Protein AF-A0A2S9J047-F1 (afdb_monomer_lite)

Organism: NCBI:txid2100533

Structure (mmCIF, N/CA/C/O backbone):
data_AF-A0A2S9J047-F1
#
_entry.id   AF-A0A2S9J047-F1
#
loop_
_atom_site.group_PDB
_atom_site.id
_atom_site.type_symbol
_atom_site.label_atom_id
_atom_site.label_alt_id
_atom_site.label_comp_id
_atom_site.label_asym_id
_atom_site.label_entity_id
_atom_site.label_seq_id
_atom_site.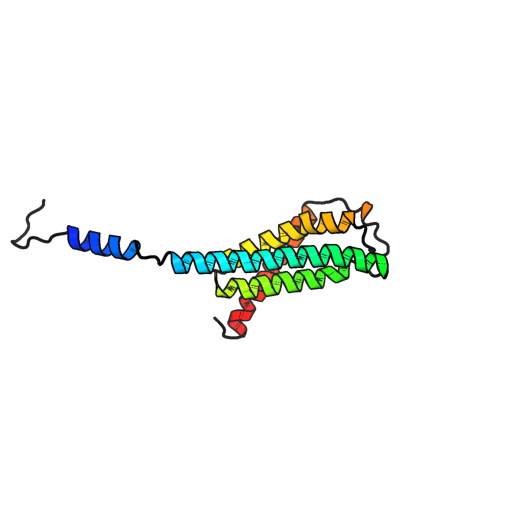pdbx_PDB_ins_code
_atom_site.Cartn_x
_atom_site.Cartn_y
_atom_site.Cartn_z
_atom_site.occupancy
_atom_site.B_iso_or_equiv
_atom_site.auth_seq_id
_atom_site.auth_comp_id
_atom_site.auth_asym_id
_atom_site.auth_atom_id
_atom_site.pdbx_PDB_model_num
ATOM 1 N N . MET A 1 1 ? 54.035 6.740 -22.808 1.00 46.97 1 MET A N 1
ATOM 2 C CA . MET A 1 1 ? 54.220 6.782 -24.277 1.00 46.97 1 MET A CA 1
ATOM 3 C C . MET A 1 1 ? 55.034 5.556 -24.682 1.00 46.97 1 MET A C 1
ATOM 5 O O . MET A 1 1 ? 56.224 5.515 -24.405 1.00 46.97 1 MET A O 1
ATOM 9 N N . GLY A 1 2 ? 54.392 4.507 -25.204 1.00 43.53 2 GLY A N 1
ATOM 10 C CA . GLY A 1 2 ? 55.059 3.250 -25.572 1.00 43.53 2 GLY A CA 1
ATOM 11 C C . GLY A 1 2 ? 55.057 3.064 -27.086 1.00 43.53 2 GLY A C 1
ATOM 12 O O . GLY A 1 2 ? 53.991 3.042 -27.691 1.00 43.53 2 GLY A O 1
ATOM 13 N N . ARG A 1 3 ? 56.241 2.959 -27.700 1.00 34.72 3 ARG A N 1
ATOM 14 C CA . ARG A 1 3 ? 56.431 2.792 -29.151 1.00 34.72 3 ARG A CA 1
ATOM 15 C C . ARG A 1 3 ? 56.548 1.297 -29.481 1.00 34.72 3 ARG A C 1
ATOM 17 O O . ARG A 1 3 ? 57.522 0.665 -29.083 1.00 34.72 3 ARG A O 1
ATOM 24 N N . ARG A 1 4 ? 55.605 0.738 -30.244 1.00 42.53 4 ARG A N 1
ATOM 25 C CA . ARG A 1 4 ? 55.812 -0.500 -31.017 1.00 42.53 4 ARG A CA 1
ATOM 26 C C . ARG A 1 4 ? 55.362 -0.261 -32.457 1.00 42.53 4 ARG A C 1
ATOM 28 O O . ARG A 1 4 ? 54.234 0.149 -32.685 1.00 42.53 4 ARG A O 1
ATOM 35 N N . ASN A 1 5 ? 56.271 -0.516 -33.397 1.00 48.66 5 ASN A N 1
ATOM 36 C CA . ASN A 1 5 ? 56.028 -0.685 -34.834 1.00 48.66 5 ASN A CA 1
ATOM 37 C C . ASN A 1 5 ? 55.221 0.410 -35.550 1.00 48.66 5 ASN A C 1
ATOM 39 O O . ASN A 1 5 ? 54.213 0.116 -36.178 1.00 48.66 5 ASN A O 1
ATOM 43 N N . GLY A 1 6 ? 55.697 1.659 -35.515 1.00 49.66 6 GLY A N 1
ATOM 44 C CA . GLY A 1 6 ? 55.376 2.661 -36.549 1.00 49.66 6 GLY A CA 1
ATOM 45 C C . GLY A 1 6 ? 53.922 3.139 -36.663 1.00 49.66 6 GLY A C 1
ATOM 46 O O . GLY A 1 6 ? 53.664 4.041 -37.449 1.00 49.66 6 GLY A O 1
ATOM 47 N N . ILE A 1 7 ? 52.993 2.612 -35.868 1.00 44.97 7 ILE A N 1
ATOM 48 C CA . ILE A 1 7 ? 51.612 3.080 -35.784 1.00 44.97 7 ILE A CA 1
ATOM 49 C C . ILE A 1 7 ? 51.481 3.818 -34.454 1.00 44.97 7 ILE A C 1
ATOM 51 O O . ILE A 1 7 ? 51.631 3.229 -33.381 1.00 44.97 7 ILE A O 1
ATOM 55 N N . ILE A 1 8 ? 51.246 5.128 -34.521 1.00 45.59 8 ILE A N 1
ATOM 56 C CA . ILE A 1 8 ? 50.782 5.894 -33.365 1.00 45.59 8 ILE A CA 1
ATOM 57 C C . ILE A 1 8 ? 49.348 5.422 -33.122 1.00 45.59 8 ILE A C 1
ATOM 59 O O . ILE A 1 8 ? 48.421 5.879 -33.779 1.00 45.59 8 ILE A O 1
ATOM 63 N N . VAL A 1 9 ? 49.179 4.432 -32.248 1.00 51.00 9 VAL A N 1
ATOM 64 C CA . VAL A 1 9 ? 47.857 4.065 -31.739 1.00 51.00 9 VAL A CA 1
ATOM 65 C C . VAL A 1 9 ? 47.535 5.072 -30.648 1.00 51.00 9 VAL A C 1
ATOM 67 O O . VAL A 1 9 ? 48.108 5.022 -29.556 1.00 51.00 9 VAL A O 1
ATOM 70 N N . ASP A 1 10 ? 46.681 6.030 -30.984 1.00 48.00 10 ASP A N 1
ATOM 71 C CA . ASP A 1 10 ? 46.212 7.050 -30.060 1.00 48.00 10 ASP A CA 1
ATOM 72 C C . ASP A 1 10 ? 45.145 6.427 -29.145 1.00 48.00 10 ASP A C 1
ATOM 74 O O . ASP A 1 10 ? 43.965 6.335 -29.472 1.00 48.00 10 ASP A O 1
ATOM 78 N N . TYR A 1 11 ? 45.571 5.900 -27.993 1.00 50.34 11 TYR A N 1
ATOM 79 C CA . TYR A 1 11 ? 44.671 5.250 -27.024 1.00 50.34 11 TYR A CA 1
ATOM 80 C C . TYR A 1 11 ? 43.632 6.218 -26.423 1.00 50.34 11 TYR A C 1
ATOM 82 O O . TYR A 1 11 ? 42.665 5.781 -25.797 1.00 50.34 11 TYR A O 1
ATOM 90 N N . THR A 1 12 ? 43.811 7.522 -26.626 1.00 51.81 12 THR A N 1
ATOM 91 C CA . THR A 1 12 ? 42.931 8.601 -26.170 1.00 51.81 12 THR A CA 1
ATOM 92 C C . THR A 1 12 ? 41.577 8.615 -26.870 1.00 51.81 12 THR A C 1
ATOM 94 O O . THR A 1 12 ? 40.580 8.866 -26.194 1.00 51.81 12 THR A O 1
ATOM 97 N N . GLU A 1 13 ? 41.495 8.257 -28.156 1.00 46.59 13 GLU A N 1
ATOM 98 C CA . GLU A 1 13 ? 40.207 8.219 -28.865 1.00 46.59 13 GLU A CA 1
ATOM 99 C C . GLU A 1 13 ? 39.305 7.106 -28.329 1.00 46.59 13 GLU A C 1
ATOM 101 O O . GLU A 1 13 ? 38.156 7.369 -27.987 1.00 46.59 13 GLU A O 1
ATOM 106 N N . SER A 1 14 ? 39.838 5.892 -28.136 1.00 47.72 14 SER A N 1
ATOM 107 C CA . SER A 1 14 ? 39.044 4.762 -27.627 1.00 47.72 14 SER A CA 1
ATOM 108 C C . SER A 1 14 ? 38.464 5.031 -26.229 1.00 47.72 14 SER A C 1
ATOM 110 O O . SER A 1 14 ? 37.288 4.755 -25.979 1.00 47.72 14 SER A O 1
ATOM 112 N N . ALA A 1 15 ? 39.239 5.661 -25.339 1.00 48.44 15 ALA A N 1
ATOM 113 C CA . ALA A 1 15 ? 38.790 6.026 -23.998 1.00 48.44 15 ALA A CA 1
ATOM 114 C C . ALA A 1 15 ? 37.774 7.183 -24.008 1.00 48.44 15 ALA A C 1
ATOM 116 O O . ALA A 1 15 ? 36.814 7.152 -23.238 1.00 48.44 15 ALA A O 1
ATOM 117 N N . GLN A 1 16 ? 37.929 8.169 -24.900 1.00 44.66 16 GLN A N 1
ATOM 118 C CA . GLN A 1 16 ? 36.970 9.269 -25.041 1.00 44.66 16 GLN A CA 1
ATOM 119 C C . GLN A 1 16 ? 35.642 8.819 -25.648 1.00 44.66 16 GLN A C 1
ATOM 121 O O . GLN A 1 16 ? 34.602 9.259 -25.164 1.00 44.66 16 GLN A O 1
ATOM 126 N N . THR A 1 17 ? 35.628 7.901 -26.620 1.00 47.59 17 THR A N 1
ATOM 127 C CA . THR A 1 17 ? 34.366 7.351 -27.147 1.00 47.59 17 THR A CA 1
ATOM 128 C C . THR A 1 17 ? 33.595 6.551 -26.102 1.00 47.59 17 THR A C 1
ATOM 130 O O . THR A 1 17 ? 32.380 6.700 -26.010 1.00 47.59 17 THR A O 1
ATOM 133 N N . HIS A 1 18 ? 34.265 5.770 -25.249 1.00 44.91 18 HIS A N 1
ATOM 134 C CA . HIS A 1 18 ? 33.581 5.055 -24.164 1.00 44.91 18 HIS A CA 1
ATOM 135 C C . HIS A 1 18 ? 33.107 5.991 -23.038 1.00 44.91 18 HIS A C 1
ATOM 137 O O . HIS A 1 18 ? 32.055 5.751 -22.445 1.00 44.91 18 HIS A O 1
ATOM 143 N N . PHE A 1 19 ? 33.822 7.091 -22.782 1.00 44.44 19 PHE A N 1
ATOM 144 C CA . PHE A 1 19 ? 33.436 8.093 -21.782 1.00 44.44 19 PHE A CA 1
ATOM 145 C C . PHE A 1 19 ? 32.315 9.033 -22.273 1.00 44.44 19 PHE A C 1
ATOM 147 O O . PHE A 1 19 ? 31.439 9.410 -21.496 1.00 44.44 19 PHE A O 1
ATOM 154 N N . HIS A 1 20 ? 32.275 9.359 -23.571 1.00 42.44 20 HIS A N 1
ATOM 155 C CA . HIS A 1 20 ? 31.179 10.116 -24.195 1.00 42.44 20 HIS A CA 1
ATOM 156 C C . HIS A 1 20 ? 29.918 9.276 -24.436 1.00 42.44 20 HIS A C 1
ATOM 158 O O . HIS A 1 20 ? 28.813 9.817 -24.437 1.00 42.44 20 HIS A O 1
ATOM 164 N N . PHE A 1 21 ? 30.048 7.957 -24.591 1.00 46.50 21 PHE A N 1
ATOM 165 C CA . PHE A 1 21 ? 28.889 7.068 -24.699 1.00 46.50 21 PHE A CA 1
ATOM 166 C C . PHE A 1 21 ? 28.190 6.862 -23.342 1.00 46.50 21 PHE A C 1
ATOM 168 O O . PHE A 1 21 ? 26.971 6.734 -23.287 1.00 46.50 21 PHE A O 1
ATOM 175 N N . ALA A 1 22 ? 28.937 6.913 -22.232 1.00 48.34 22 ALA A N 1
ATOM 176 C CA . ALA A 1 22 ? 28.391 6.776 -20.878 1.00 48.34 22 ALA A CA 1
ATOM 177 C C . ALA A 1 22 ? 27.726 8.055 -20.321 1.00 48.34 22 ALA A C 1
ATOM 179 O O . ALA A 1 22 ? 26.975 7.978 -19.351 1.00 48.34 22 ALA A O 1
ATOM 180 N N . SER A 1 23 ? 27.979 9.230 -20.911 1.00 50.22 23 SER A N 1
ATOM 181 C CA . SER A 1 23 ? 27.504 10.528 -20.398 1.00 50.22 23 SER A CA 1
ATOM 182 C C . SER A 1 23 ? 26.220 11.048 -21.049 1.00 50.22 23 SER A C 1
ATOM 184 O O . SER A 1 23 ? 25.697 12.078 -20.632 1.00 50.22 23 SER A O 1
ATOM 186 N N . SER A 1 24 ? 25.664 10.324 -22.022 1.00 50.22 24 SER A N 1
ATOM 187 C CA . SER A 1 24 ? 24.382 10.660 -22.655 1.00 50.22 24 SER A CA 1
ATOM 188 C C . SER A 1 24 ? 23.240 9.767 -22.171 1.00 50.22 24 SER A C 1
ATOM 190 O O . SER A 1 24 ? 22.306 9.468 -22.914 1.00 50.22 24 SER A O 1
ATOM 192 N N . VAL A 1 25 ? 23.262 9.364 -20.894 1.00 59.19 25 VAL A N 1
ATOM 193 C CA . VAL A 1 25 ? 22.019 8.923 -20.259 1.00 59.19 25 VAL A CA 1
ATOM 194 C C . VAL A 1 25 ? 21.072 10.115 -20.307 1.00 59.19 25 VAL A C 1
ATOM 196 O O . VAL A 1 25 ? 21.321 11.137 -19.672 1.00 59.19 25 VAL A O 1
ATOM 199 N N . ASN A 1 26 ? 20.043 10.020 -21.148 1.00 65.31 26 ASN A N 1
ATOM 200 C CA . ASN A 1 26 ? 19.142 11.121 -21.443 1.00 65.31 26 ASN A CA 1
ATOM 201 C C . ASN A 1 26 ? 18.451 11.548 -20.140 1.00 65.31 26 ASN A C 1
ATOM 203 O O . ASN A 1 26 ? 17.526 10.886 -19.670 1.00 65.31 26 ASN A O 1
ATOM 207 N N . ILE A 1 27 ? 18.949 12.624 -19.524 1.00 71.12 27 ILE A N 1
ATOM 208 C CA . ILE A 1 27 ? 18.510 13.100 -18.204 1.00 71.12 27 ILE A CA 1
ATOM 209 C C . ILE A 1 27 ? 16.991 13.328 -18.206 1.00 71.12 27 ILE A C 1
ATOM 211 O O . ILE A 1 27 ? 16.325 13.032 -17.215 1.00 71.12 27 ILE A O 1
ATOM 215 N N . GLY A 1 28 ? 16.432 13.746 -19.349 1.00 73.06 28 GLY A N 1
ATOM 216 C CA . GLY A 1 28 ? 14.990 13.884 -19.551 1.00 73.06 28 GLY A CA 1
ATOM 217 C C . GLY A 1 28 ? 14.222 12.568 -19.382 1.00 73.06 28 GLY A C 1
ATOM 218 O O . GLY A 1 28 ? 13.200 12.540 -18.698 1.00 73.06 28 GLY A O 1
ATOM 219 N N . TYR A 1 29 ? 14.738 11.456 -19.913 1.00 74.88 29 TYR A N 1
ATOM 220 C CA . TYR A 1 29 ? 14.115 10.136 -19.768 1.00 74.88 29 TYR A CA 1
ATOM 221 C C . TYR A 1 29 ? 14.123 9.654 -18.311 1.00 74.88 29 TYR A C 1
ATOM 223 O O . TYR A 1 29 ? 13.091 9.213 -17.807 1.00 74.88 29 TYR A O 1
ATOM 231 N N . ILE A 1 30 ? 15.252 9.804 -17.603 1.00 77.50 30 ILE A N 1
ATOM 232 C CA . ILE A 1 30 ? 15.318 9.472 -16.169 1.00 77.50 30 ILE A CA 1
ATOM 233 C C . ILE A 1 30 ? 14.314 10.320 -15.387 1.00 77.50 30 ILE A C 1
ATOM 235 O O . ILE A 1 30 ? 13.587 9.783 -14.554 1.00 77.50 30 ILE A O 1
ATOM 239 N N . SER A 1 31 ? 14.249 11.629 -15.658 1.00 82.00 31 SER A N 1
ATOM 240 C CA . SER A 1 31 ? 13.317 12.508 -14.946 1.00 82.00 31 SER A CA 1
ATOM 241 C C . SER A 1 31 ? 11.852 12.122 -15.164 1.00 82.00 31 SER A C 1
ATOM 243 O O . SER A 1 31 ? 11.073 12.206 -14.218 1.00 82.00 31 SER A O 1
ATOM 245 N N . GLY A 1 32 ? 11.497 11.632 -16.359 1.00 89.00 32 GLY A N 1
ATOM 246 C CA . GLY A 1 32 ? 10.152 11.140 -16.664 1.00 89.00 32 GLY A CA 1
ATOM 247 C C . GLY A 1 32 ? 9.797 9.894 -15.857 1.00 89.00 32 GLY A C 1
ATOM 248 O O . GLY A 1 32 ? 8.825 9.904 -15.110 1.00 89.00 32 GLY A O 1
ATOM 249 N N . VAL A 1 33 ? 10.645 8.862 -15.907 1.00 91.12 33 VAL A N 1
ATOM 250 C CA . VAL A 1 33 ? 10.425 7.610 -15.157 1.00 91.12 33 VAL A CA 1
ATOM 251 C C . VAL A 1 33 ? 10.329 7.862 -13.651 1.00 91.12 33 VAL A C 1
ATOM 253 O O . VAL A 1 33 ? 9.478 7.296 -12.967 1.00 91.12 33 VAL A O 1
ATOM 256 N N . VAL A 1 34 ? 11.195 8.726 -13.116 1.00 93.38 34 VAL A N 1
ATOM 257 C CA . VAL A 1 34 ? 11.170 9.087 -11.694 1.00 93.38 34 VAL A CA 1
ATOM 258 C C . VAL A 1 34 ? 9.861 9.794 -11.334 1.00 93.38 34 VAL A C 1
ATOM 260 O O . VAL A 1 34 ? 9.256 9.461 -10.314 1.00 93.38 34 VAL A O 1
ATOM 263 N N . LEU A 1 35 ? 9.398 10.730 -12.169 1.00 94.69 35 LEU A N 1
ATOM 264 C CA . LEU A 1 35 ? 8.125 11.419 -11.967 1.00 94.69 35 LEU A CA 1
ATOM 265 C C . LEU A 1 35 ? 6.940 10.441 -11.984 1.00 94.69 35 LEU A C 1
ATOM 267 O O . LEU A 1 35 ? 6.084 10.526 -11.104 1.00 94.69 35 LEU A O 1
ATOM 271 N N . ASP A 1 36 ? 6.928 9.485 -12.915 1.00 96.12 36 ASP A N 1
ATOM 272 C CA . ASP A 1 36 ? 5.880 8.462 -13.010 1.00 96.12 36 ASP A CA 1
ATOM 273 C C . ASP A 1 36 ? 5.825 7.593 -11.748 1.00 96.12 36 ASP A C 1
ATOM 275 O O . ASP A 1 36 ? 4.749 7.361 -11.192 1.00 96.12 36 ASP A O 1
ATOM 279 N N . ILE A 1 37 ? 6.986 7.166 -11.235 1.00 97.44 37 ILE A N 1
ATOM 280 C CA . ILE A 1 37 ? 7.073 6.408 -9.979 1.00 97.44 37 ILE A CA 1
ATOM 281 C C . ILE A 1 37 ? 6.483 7.221 -8.821 1.00 97.44 37 ILE A C 1
ATOM 283 O O . ILE A 1 37 ? 5.654 6.701 -8.070 1.00 97.44 37 ILE A O 1
ATOM 287 N N . PHE A 1 38 ? 6.873 8.492 -8.677 1.00 97.44 38 PHE A N 1
ATOM 288 C CA . PHE A 1 38 ? 6.338 9.359 -7.623 1.00 97.44 38 PHE A CA 1
ATOM 289 C C . PHE A 1 38 ? 4.829 9.554 -7.746 1.00 97.44 38 PHE A C 1
ATOM 291 O O . PHE A 1 38 ? 4.128 9.533 -6.734 1.00 97.44 38 PHE A O 1
ATOM 298 N N . PHE A 1 39 ? 4.322 9.714 -8.966 1.00 97.88 39 PHE A N 1
ATOM 299 C CA . PHE A 1 39 ? 2.899 9.879 -9.220 1.00 97.88 39 PHE A CA 1
ATOM 300 C C . PHE A 1 39 ? 2.105 8.622 -8.842 1.00 97.88 39 PHE A C 1
ATOM 302 O O . PHE A 1 39 ? 1.135 8.714 -8.088 1.00 97.88 39 PHE A O 1
ATOM 309 N N . ILE A 1 40 ? 2.553 7.440 -9.282 1.00 98.25 40 ILE A N 1
ATOM 310 C CA . ILE A 1 40 ? 1.903 6.158 -8.969 1.00 98.25 40 ILE A CA 1
ATOM 311 C C . ILE A 1 40 ? 1.900 5.908 -7.456 1.00 98.25 40 ILE A C 1
ATOM 313 O O . ILE A 1 40 ? 0.855 5.600 -6.880 1.00 98.25 40 ILE A O 1
ATOM 317 N N . VAL A 1 41 ? 3.047 6.086 -6.791 1.00 98.19 41 VAL A N 1
ATOM 318 C CA . VAL A 1 41 ? 3.155 5.920 -5.332 1.00 98.19 41 VAL A CA 1
ATOM 319 C C . VAL A 1 41 ? 2.293 6.951 -4.600 1.00 98.19 41 VAL A C 1
ATOM 321 O O . VAL A 1 41 ? 1.597 6.598 -3.651 1.00 98.19 41 VAL A O 1
ATOM 324 N N . GLY A 1 42 ? 2.277 8.206 -5.052 1.00 98.00 42 GLY A N 1
ATOM 325 C CA . GLY A 1 42 ? 1.447 9.263 -4.474 1.00 98.00 42 GLY A CA 1
ATOM 326 C C . GLY A 1 42 ? -0.046 8.937 -4.529 1.00 98.00 42 GLY A C 1
ATOM 327 O O . GLY A 1 42 ? -0.741 9.072 -3.519 1.00 98.00 42 GLY A O 1
ATOM 328 N N . ILE A 1 43 ? -0.533 8.435 -5.669 1.00 98.12 43 ILE A N 1
ATOM 329 C CA . ILE A 1 43 ? -1.921 7.971 -5.816 1.00 98.12 43 ILE A CA 1
ATOM 330 C C . ILE A 1 43 ? -2.202 6.794 -4.886 1.00 98.12 43 ILE A C 1
ATOM 332 O O . ILE A 1 43 ? -3.254 6.769 -4.246 1.00 98.12 43 ILE A O 1
ATOM 336 N N . ALA A 1 44 ? -1.284 5.832 -4.784 1.00 97.94 44 ALA A N 1
ATOM 337 C CA . ALA A 1 44 ? -1.457 4.675 -3.914 1.00 97.94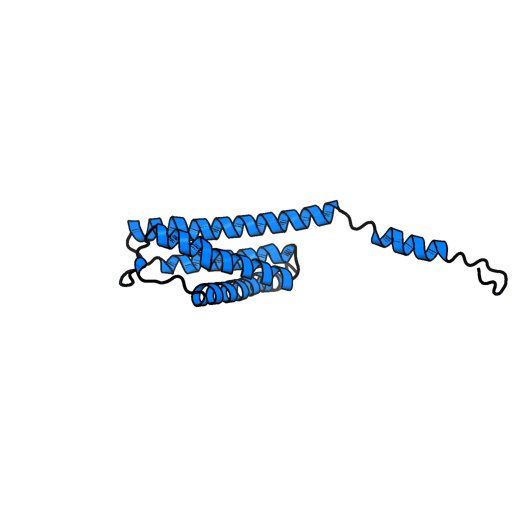 44 ALA A CA 1
ATOM 338 C C . ALA A 1 44 ? -1.581 5.090 -2.439 1.00 97.94 44 ALA A C 1
ATOM 340 O O . ALA A 1 44 ? -2.520 4.669 -1.764 1.00 97.94 44 ALA A O 1
ATOM 341 N N . LEU A 1 45 ? -0.701 5.979 -1.962 1.00 98.12 45 LEU A N 1
ATOM 342 C CA . LEU A 1 45 ? -0.737 6.519 -0.598 1.00 98.12 45 LEU A CA 1
ATOM 343 C C . LEU A 1 45 ? -2.026 7.302 -0.317 1.00 98.12 45 LEU A C 1
ATOM 345 O O . LEU A 1 45 ? -2.639 7.148 0.743 1.00 98.12 45 LEU A O 1
ATOM 349 N N . LEU A 1 46 ? -2.464 8.126 -1.272 1.00 97.69 46 LEU A N 1
ATOM 350 C CA . LEU A 1 46 ? -3.725 8.857 -1.163 1.00 97.69 46 LEU A CA 1
ATOM 351 C C . LEU A 1 46 ? -4.919 7.897 -1.121 1.00 97.69 46 LEU A C 1
ATOM 353 O O . LEU A 1 46 ? -5.828 8.092 -0.317 1.00 97.69 46 LEU A O 1
ATOM 357 N N . SER A 1 47 ? -4.892 6.844 -1.938 1.00 97.50 47 SER A N 1
ATOM 358 C CA . SER A 1 47 ? -5.957 5.842 -2.017 1.00 97.50 47 SER A CA 1
ATOM 359 C C . SER A 1 47 ? -6.094 5.061 -0.715 1.00 97.50 47 SER A C 1
ATOM 361 O O . SER A 1 47 ? -7.195 5.016 -0.173 1.00 97.50 47 SER A O 1
ATOM 363 N N . VAL A 1 48 ? -5.002 4.524 -0.154 1.00 97.25 48 VAL A N 1
ATOM 364 C CA . VAL A 1 48 ? -5.063 3.812 1.141 1.00 97.25 48 VAL A CA 1
ATOM 365 C C . VAL A 1 48 ? -5.517 4.738 2.269 1.00 97.25 48 VAL A C 1
ATOM 367 O O . VAL A 1 48 ? -6.389 4.379 3.054 1.00 97.25 48 VAL A O 1
ATOM 370 N N . THR A 1 49 ? -5.037 5.987 2.283 1.00 96.62 49 THR A N 1
ATOM 371 C CA . THR A 1 49 ? -5.469 6.989 3.272 1.00 96.62 49 THR A CA 1
ATOM 372 C C . THR A 1 49 ? -6.965 7.279 3.157 1.00 96.62 49 THR A C 1
ATOM 374 O O . THR A 1 49 ? -7.662 7.381 4.168 1.00 96.62 49 THR A O 1
ATOM 377 N N . ALA A 1 50 ? -7.472 7.422 1.931 1.00 96.44 50 ALA A N 1
ATOM 378 C CA . ALA A 1 50 ? -8.885 7.662 1.677 1.00 96.44 50 ALA A CA 1
ATOM 379 C C . ALA A 1 50 ? -9.738 6.449 2.061 1.00 96.44 50 ALA A C 1
ATOM 381 O O . ALA A 1 50 ? -10.776 6.630 2.694 1.00 96.44 50 ALA A O 1
ATOM 382 N N . ILE A 1 51 ? -9.297 5.232 1.730 1.00 96.44 51 ILE A N 1
ATOM 383 C CA . ILE A 1 51 ? -9.961 3.980 2.115 1.00 96.44 51 ILE A CA 1
ATOM 384 C C . ILE A 1 51 ? -10.078 3.895 3.635 1.00 96.44 51 ILE A C 1
ATOM 386 O O . ILE A 1 51 ? -11.176 3.672 4.140 1.00 96.44 51 ILE A O 1
ATOM 390 N N . ASP A 1 52 ? -8.999 4.158 4.366 1.00 94.69 52 ASP A N 1
ATOM 391 C CA . ASP A 1 52 ? -9.015 4.084 5.824 1.00 94.69 52 ASP A CA 1
ATOM 392 C C . ASP A 1 52 ? -9.875 5.177 6.460 1.00 94.69 52 ASP A C 1
ATOM 394 O O . ASP A 1 52 ? -10.697 4.912 7.343 1.00 94.69 52 ASP A O 1
ATOM 398 N N . ALA A 1 53 ? -9.741 6.419 5.992 1.00 95.62 53 ALA A N 1
ATOM 399 C CA . ALA A 1 53 ? -10.494 7.538 6.538 1.00 95.62 53 ALA A CA 1
ATOM 400 C C . ALA A 1 53 ? -11.994 7.421 6.233 1.00 95.62 53 ALA A C 1
ATOM 402 O O . ALA A 1 53 ? -12.836 7.458 7.138 1.00 95.62 53 ALA A O 1
ATOM 403 N N . LEU A 1 54 ? -12.345 7.262 4.954 1.00 95.94 54 LEU A N 1
ATOM 404 C CA . LEU A 1 54 ? -13.735 7.144 4.519 1.00 95.94 54 LEU A CA 1
ATOM 405 C C . LEU A 1 54 ? -14.343 5.838 5.007 1.00 95.94 54 LEU A C 1
ATOM 407 O O . LEU A 1 54 ? -15.501 5.830 5.422 1.00 95.94 54 LEU A O 1
ATOM 411 N N . GLY A 1 55 ? -13.568 4.757 5.027 1.00 94.69 55 GLY A N 1
ATOM 412 C CA . GLY A 1 55 ? -14.022 3.471 5.520 1.00 94.69 55 GLY A CA 1
ATOM 413 C C . GLY A 1 55 ? -14.315 3.484 7.012 1.00 94.69 55 GLY A C 1
ATOM 414 O O . GLY A 1 55 ? -15.336 2.945 7.453 1.00 94.69 55 GLY A O 1
ATOM 415 N N . ALA A 1 56 ? -13.505 4.185 7.808 1.00 93.81 56 ALA A N 1
ATOM 416 C CA . ALA A 1 56 ? -13.774 4.344 9.230 1.00 93.81 56 ALA A CA 1
ATOM 417 C C . ALA A 1 56 ? -15.035 5.182 9.482 1.00 93.81 56 ALA A C 1
ATOM 419 O O . ALA A 1 56 ? -15.867 4.830 10.320 1.00 93.81 56 ALA A O 1
ATOM 420 N N . ILE A 1 57 ? -15.235 6.251 8.705 1.00 95.25 57 ILE A N 1
ATOM 421 C CA . ILE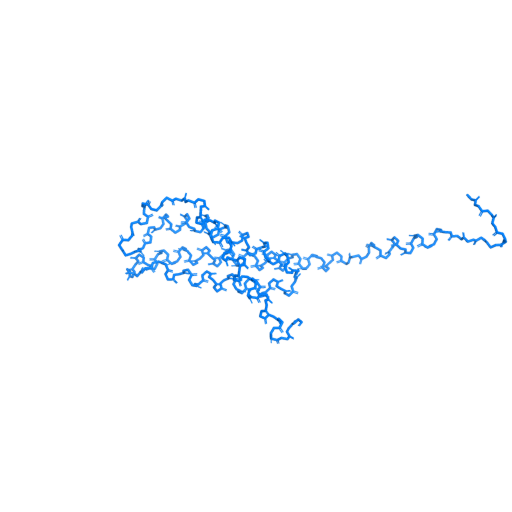 A 1 57 ? -16.443 7.083 8.786 1.00 95.25 57 ILE A CA 1
ATOM 422 C C . ILE A 1 57 ? -17.686 6.291 8.358 1.00 95.25 57 ILE A C 1
ATOM 424 O O . ILE A 1 57 ? -18.706 6.320 9.053 1.00 95.25 57 ILE A O 1
ATOM 428 N N . ALA A 1 58 ? -17.609 5.580 7.233 1.00 94.62 58 ALA A N 1
ATOM 429 C CA . ALA A 1 58 ? -18.714 4.813 6.674 1.00 94.62 58 ALA A CA 1
ATOM 430 C C . ALA A 1 58 ? -19.100 3.641 7.583 1.00 94.62 58 ALA A C 1
ATOM 432 O O . ALA A 1 58 ? -20.276 3.505 7.921 1.00 94.62 58 ALA A O 1
ATOM 433 N N . SER A 1 59 ? -18.125 2.852 8.048 1.00 94.94 59 SER A N 1
ATOM 434 C CA . SER A 1 59 ? -18.368 1.736 8.977 1.00 94.94 59 SER A CA 1
ATOM 435 C C . SER A 1 59 ? -19.068 2.214 10.246 1.00 94.94 59 SER A C 1
ATOM 437 O O . SER A 1 59 ? -20.072 1.634 10.652 1.00 94.94 59 SER A O 1
ATOM 439 N N . ARG A 1 60 ? -18.623 3.335 10.831 1.00 93.31 60 ARG A N 1
ATOM 440 C CA . ARG A 1 60 ? -19.265 3.944 12.003 1.00 93.31 60 ARG A CA 1
ATOM 441 C C . ARG A 1 60 ? -20.695 4.401 11.717 1.00 93.31 60 ARG A C 1
ATOM 443 O O . ARG A 1 60 ? -21.582 4.157 12.531 1.00 93.31 60 ARG A O 1
ATOM 450 N N . LYS A 1 61 ? -20.924 5.062 10.577 1.00 94.81 61 LYS A N 1
ATOM 451 C CA . LYS A 1 61 ? -22.237 5.618 10.210 1.00 94.81 61 LYS A CA 1
ATOM 452 C C . LYS A 1 61 ? -23.270 4.531 9.908 1.00 94.81 61 LYS A C 1
ATOM 454 O O . LYS A 1 61 ? -24.412 4.648 10.337 1.00 94.81 61 LYS A O 1
ATOM 459 N N . PHE A 1 62 ? -22.873 3.489 9.185 1.00 93.75 62 PHE A N 1
ATOM 460 C CA . PHE A 1 62 ? -23.774 2.438 8.704 1.00 93.75 62 PHE A CA 1
ATOM 461 C C . PHE A 1 62 ? -23.692 1.138 9.522 1.00 93.75 62 PHE A C 1
ATOM 463 O O . PHE A 1 62 ? -24.411 0.188 9.232 1.00 93.75 62 PHE A O 1
ATOM 470 N N . ARG A 1 63 ? -22.845 1.095 10.560 1.00 91.12 63 ARG A N 1
ATOM 471 C CA . ARG A 1 63 ? -22.649 -0.037 11.486 1.00 91.12 63 ARG A CA 1
ATOM 472 C C . ARG A 1 63 ? -22.301 -1.363 10.799 1.00 91.12 63 ARG A C 1
ATOM 474 O O . ARG A 1 63 ? -22.746 -2.423 11.231 1.00 91.12 63 ARG A O 1
ATOM 481 N N . PHE A 1 64 ? -21.471 -1.323 9.760 1.00 92.19 64 PHE A N 1
ATOM 482 C CA . PHE A 1 64 ? -20.871 -2.526 9.169 1.00 92.19 64 PHE A CA 1
ATOM 483 C C . PHE A 1 64 ? -19.395 -2.646 9.556 1.00 92.19 64 PHE A C 1
ATOM 485 O O . PHE A 1 64 ? -18.768 -1.656 9.923 1.00 92.19 64 PHE A O 1
ATOM 492 N N . ASN A 1 65 ? -18.844 -3.860 9.497 1.00 90.69 65 ASN A N 1
ATOM 493 C CA . ASN A 1 65 ? -17.477 -4.125 9.936 1.00 90.69 65 ASN A CA 1
ATOM 494 C C . ASN A 1 65 ? -16.444 -3.429 9.030 1.00 90.69 65 ASN A C 1
ATOM 496 O O . ASN A 1 65 ? -16.387 -3.694 7.830 1.00 90.69 65 ASN A O 1
ATOM 500 N N . TYR A 1 66 ? -15.600 -2.582 9.621 1.00 90.00 66 TYR A N 1
ATOM 501 C CA . TYR A 1 66 ? -14.499 -1.894 8.944 1.00 90.00 66 TYR A CA 1
ATOM 502 C C . TYR A 1 66 ? -13.540 -2.822 8.194 1.00 90.00 66 TYR A C 1
ATOM 504 O O . TYR A 1 66 ? -13.037 -2.436 7.143 1.00 90.00 66 TYR A O 1
ATOM 512 N N . GLY A 1 67 ? -13.342 -4.056 8.668 1.00 88.12 67 GLY A N 1
ATOM 513 C CA . GLY A 1 67 ? -12.457 -5.027 8.018 1.00 88.12 67 GLY A CA 1
ATOM 514 C C . GLY A 1 67 ? -12.816 -5.334 6.557 1.00 88.12 67 GLY A C 1
ATOM 515 O O . GLY A 1 67 ? -11.973 -5.815 5.810 1.00 88.12 67 GLY A O 1
ATOM 516 N N . TYR A 1 68 ? -14.031 -5.013 6.100 1.00 90.75 68 TYR A N 1
ATOM 517 C CA . TYR A 1 68 ? -14.387 -5.139 4.683 1.00 90.75 68 TYR A CA 1
ATOM 518 C C . TYR A 1 68 ? -13.622 -4.167 3.772 1.00 90.75 68 TYR A C 1
ATOM 520 O O . TYR A 1 68 ? -13.397 -4.484 2.605 1.00 90.75 68 TYR A O 1
ATOM 528 N N . PHE A 1 69 ? -13.158 -3.024 4.290 1.00 92.38 69 PHE A N 1
ATOM 529 C CA . PHE A 1 69 ? -12.346 -2.074 3.520 1.00 92.38 69 PHE A CA 1
ATOM 530 C C . PHE A 1 69 ? -10.938 -2.593 3.215 1.00 92.38 69 PHE A C 1
ATOM 532 O O . PHE A 1 69 ? -10.326 -2.132 2.255 1.00 92.38 69 PHE A O 1
ATOM 539 N N . THR A 1 70 ? -10.460 -3.613 3.932 1.00 89.81 70 THR A N 1
ATOM 540 C CA . THR A 1 70 ? -9.168 -4.255 3.651 1.00 89.81 70 THR A CA 1
ATOM 541 C C . THR A 1 70 ? -9.090 -4.801 2.220 1.00 89.81 70 THR A C 1
ATOM 543 O O . THR A 1 70 ? -8.037 -4.733 1.590 1.00 89.81 70 THR A O 1
ATOM 546 N N . VAL A 1 71 ? -10.211 -5.268 1.654 1.00 93.62 71 VAL A N 1
ATOM 547 C CA . VAL A 1 71 ? -10.267 -5.728 0.254 1.00 93.62 71 VAL A CA 1
ATOM 548 C C . VAL A 1 71 ? -9.951 -4.588 -0.722 1.00 93.62 71 VAL A C 1
ATOM 550 O O . VAL A 1 71 ? -9.273 -4.803 -1.726 1.00 93.62 71 VAL A O 1
ATOM 553 N N . LEU A 1 72 ? -10.386 -3.361 -0.422 1.00 94.56 72 LEU A N 1
ATOM 554 C CA . LEU A 1 72 ? -10.092 -2.190 -1.251 1.00 94.56 72 LEU A CA 1
ATOM 555 C C . LEU A 1 72 ? -8.608 -1.796 -1.171 1.00 94.56 72 LEU A C 1
ATOM 557 O O . LEU A 1 72 ? -8.021 -1.415 -2.188 1.00 94.56 72 LEU A O 1
ATOM 561 N N . SER A 1 73 ? -7.966 -1.955 -0.010 1.00 94.25 73 SER A N 1
ATOM 562 C CA . SER A 1 73 ? -6.511 -1.776 0.105 1.00 94.25 73 SER A CA 1
ATOM 563 C C . SER A 1 73 ? -5.751 -2.803 -0.742 1.00 94.25 73 SER A C 1
ATOM 565 O O . SER A 1 73 ? -4.805 -2.438 -1.436 1.00 94.25 73 SER A O 1
ATOM 567 N N . PHE A 1 74 ? -6.207 -4.063 -0.804 1.00 95.69 74 PHE A N 1
ATOM 568 C CA . PHE A 1 74 ? -5.579 -5.073 -1.675 1.00 95.69 74 PHE A CA 1
ATOM 569 C C . PHE A 1 74 ? -5.673 -4.703 -3.151 1.00 95.69 74 PHE A C 1
ATOM 571 O O . PHE A 1 74 ? -4.692 -4.826 -3.880 1.00 95.69 74 PHE A O 1
ATOM 578 N N . ILE A 1 75 ? -6.828 -4.201 -3.588 1.00 97.31 75 ILE A N 1
ATOM 579 C CA . ILE A 1 75 ? -6.998 -3.699 -4.954 1.00 97.31 75 ILE A CA 1
ATOM 580 C C . ILE A 1 75 ? -5.989 -2.576 -5.237 1.00 97.31 75 ILE A C 1
ATOM 582 O O . ILE A 1 75 ? -5.360 -2.561 -6.295 1.00 97.31 75 ILE A O 1
ATOM 586 N N . THR A 1 76 ? -5.768 -1.686 -4.268 1.00 97.56 76 THR A N 1
ATOM 587 C CA . THR A 1 76 ? -4.776 -0.609 -4.383 1.00 97.56 76 THR A CA 1
ATOM 588 C C . THR A 1 76 ? -3.360 -1.164 -4.542 1.00 97.56 76 THR A C 1
ATOM 590 O O . THR A 1 76 ? -2.642 -0.745 -5.451 1.00 97.56 76 THR A O 1
ATOM 593 N N . TYR A 1 77 ? -2.952 -2.141 -3.726 1.00 98.06 77 TYR A N 1
ATOM 594 C CA . TYR A 1 77 ? -1.627 -2.767 -3.846 1.00 98.06 77 TYR A CA 1
ATOM 595 C C . TYR A 1 77 ? -1.444 -3.485 -5.185 1.00 98.06 77 TYR A C 1
ATOM 597 O O . TYR A 1 77 ? -0.384 -3.375 -5.801 1.00 98.06 77 TYR A O 1
ATOM 605 N N . PHE A 1 78 ? -2.485 -4.175 -5.656 1.00 98.31 78 PHE A N 1
ATOM 606 C CA . PHE A 1 78 ? -2.466 -4.893 -6.927 1.00 98.31 78 PHE A CA 1
ATOM 607 C C . PHE A 1 78 ? -2.253 -3.927 -8.093 1.00 98.31 78 PHE A C 1
ATOM 609 O O . PHE A 1 78 ? -1.320 -4.099 -8.876 1.00 98.31 78 PHE A O 1
ATOM 616 N N . PHE A 1 79 ? -3.068 -2.870 -8.180 1.00 98.06 79 PHE A N 1
ATOM 617 C CA . PHE A 1 79 ? -2.928 -1.874 -9.242 1.00 98.06 79 PHE A CA 1
ATOM 618 C C . PHE A 1 79 ? -1.612 -1.108 -9.144 1.00 98.06 79 PHE A C 1
ATOM 620 O O . PHE A 1 79 ? -0.999 -0.829 -10.169 1.00 98.06 79 PHE A O 1
ATOM 627 N N . THR A 1 80 ? -1.127 -0.832 -7.934 1.00 98.06 80 THR A N 1
ATOM 628 C CA . THR A 1 80 ? 0.200 -0.232 -7.749 1.00 98.06 80 THR A CA 1
ATOM 629 C C . THR A 1 80 ? 1.286 -1.122 -8.354 1.00 98.06 80 THR A C 1
ATOM 631 O O . THR A 1 80 ? 2.103 -0.639 -9.135 1.00 98.06 80 THR A O 1
ATOM 634 N N . GLY A 1 81 ? 1.275 -2.424 -8.047 1.00 97.69 81 GLY A N 1
ATOM 635 C CA . GLY A 1 81 ? 2.230 -3.382 -8.605 1.00 97.69 81 GLY A CA 1
ATOM 636 C C . GLY A 1 81 ? 2.140 -3.494 -10.128 1.00 97.69 81 GLY A C 1
ATOM 637 O O . GLY A 1 81 ? 3.162 -3.499 -10.816 1.00 97.69 81 GLY A O 1
ATOM 638 N N . TYR A 1 82 ? 0.914 -3.502 -10.655 1.00 97.88 82 TYR A N 1
ATOM 639 C CA . TYR A 1 82 ? 0.629 -3.504 -12.089 1.00 97.88 82 TYR A CA 1
ATOM 640 C C . TYR A 1 82 ? 1.198 -2.261 -12.790 1.00 97.88 82 TYR A C 1
ATOM 642 O O . TYR A 1 82 ? 1.977 -2.396 -13.732 1.00 97.88 82 TYR A O 1
ATOM 650 N N . PHE A 1 83 ? 0.882 -1.053 -12.311 1.00 97.56 83 PHE A N 1
ATOM 651 C CA . PHE A 1 83 ? 1.326 0.190 -12.949 1.00 97.56 83 PHE A CA 1
ATOM 652 C C . PHE A 1 83 ? 2.827 0.438 -12.792 1.00 97.56 83 PHE A C 1
ATOM 654 O O . PHE A 1 83 ? 3.485 0.803 -13.765 1.00 97.56 83 PHE A O 1
ATOM 661 N N . LEU A 1 84 ? 3.401 0.177 -11.610 1.00 97.50 84 LEU A N 1
ATOM 662 C CA . LEU A 1 84 ? 4.849 0.295 -11.414 1.00 97.50 84 LEU A CA 1
ATOM 663 C C . LEU A 1 84 ? 5.625 -0.667 -12.315 1.00 97.50 84 LEU A C 1
ATOM 665 O O . LEU A 1 84 ? 6.750 -0.358 -12.706 1.00 97.50 84 LEU A O 1
ATOM 669 N N . SER A 1 85 ? 5.037 -1.808 -12.690 1.00 97.00 85 SER A N 1
ATOM 670 C CA . SER A 1 85 ? 5.716 -2.750 -13.574 1.00 97.00 85 SER A CA 1
ATOM 671 C C . SER A 1 85 ? 6.118 -2.113 -14.907 1.00 97.00 85 SER A C 1
ATOM 673 O O . SER A 1 85 ? 7.186 -2.440 -15.412 1.00 97.00 85 SER A O 1
ATOM 675 N N . PHE A 1 86 ? 5.352 -1.165 -15.452 1.00 95.31 86 PHE A N 1
ATOM 676 C CA . PHE A 1 86 ? 5.664 -0.544 -16.746 1.00 95.31 86 PHE A CA 1
ATOM 677 C C . PHE A 1 86 ? 6.881 0.379 -16.717 1.00 95.31 86 PHE A C 1
ATOM 679 O O . PHE A 1 86 ? 7.491 0.610 -17.756 1.00 95.31 86 PHE A O 1
ATOM 686 N N . VAL A 1 87 ? 7.246 0.888 -15.541 1.00 95.00 87 VAL A N 1
ATOM 687 C CA . VAL A 1 87 ? 8.263 1.941 -15.400 1.00 95.00 87 VAL A CA 1
ATOM 688 C C . VAL A 1 87 ? 9.475 1.502 -14.583 1.00 95.00 87 VAL A C 1
ATOM 690 O O . VAL A 1 87 ? 10.487 2.199 -14.559 1.00 95.00 87 VAL A O 1
ATOM 693 N N . THR A 1 88 ? 9.415 0.352 -13.903 1.00 94.81 88 THR A N 1
ATOM 694 C CA . THR A 1 88 ? 10.530 -0.116 -13.075 1.00 94.81 88 THR A CA 1
ATOM 695 C C .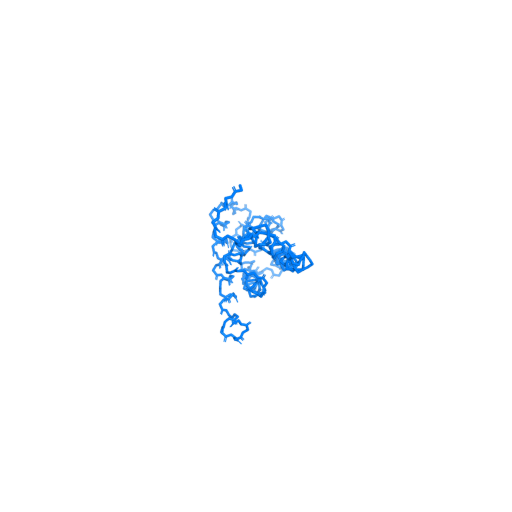 THR A 1 88 ? 10.675 -1.642 -13.008 1.00 94.81 88 THR A C 1
ATOM 697 O O . THR A 1 88 ? 9.893 -2.415 -13.569 1.00 94.81 88 THR A O 1
ATOM 700 N N . SER A 1 89 ? 11.748 -2.081 -12.348 1.00 95.50 89 SER A N 1
ATOM 701 C CA . SER A 1 89 ? 12.101 -3.490 -12.158 1.00 95.50 89 SER A CA 1
ATOM 702 C C . SER A 1 89 ? 11.236 -4.159 -11.087 1.00 95.50 89 SER A C 1
ATOM 704 O O . SER A 1 89 ? 10.749 -3.490 -10.176 1.00 95.50 89 SER A O 1
ATOM 706 N N . LEU A 1 90 ? 11.102 -5.490 -11.140 1.00 96.25 90 LEU A N 1
ATOM 707 C CA . LEU A 1 90 ? 10.369 -6.260 -10.126 1.00 96.25 90 LEU A CA 1
ATOM 708 C C . LEU A 1 90 ? 10.844 -5.933 -8.702 1.00 96.25 90 LEU A C 1
ATOM 710 O O . LEU A 1 90 ? 10.019 -5.645 -7.843 1.00 96.25 90 LEU A O 1
ATOM 714 N N . SER A 1 91 ? 12.158 -5.910 -8.454 1.00 97.62 91 SER A N 1
ATOM 715 C CA . SER A 1 91 ? 12.715 -5.609 -7.127 1.00 97.62 91 SER A CA 1
ATOM 716 C C . SER A 1 91 ? 12.259 -4.246 -6.601 1.00 97.62 91 SER A C 1
ATOM 718 O O . SER A 1 91 ? 11.885 -4.123 -5.436 1.00 97.62 91 SER A O 1
ATOM 720 N N . SER A 1 92 ? 12.237 -3.232 -7.471 1.00 97.00 92 SER A N 1
ATOM 721 C CA . SER A 1 92 ? 11.741 -1.894 -7.141 1.00 97.00 92 SER A CA 1
ATOM 722 C C . SER A 1 92 ? 10.234 -1.894 -6.885 1.00 97.00 92 SER A C 1
ATOM 724 O O . SER A 1 92 ? 9.795 -1.272 -5.923 1.00 97.00 92 SER A O 1
ATOM 726 N N . VAL A 1 93 ? 9.448 -2.626 -7.685 1.00 98.00 93 VAL A N 1
ATOM 727 C CA . VAL A 1 93 ? 8.000 -2.780 -7.461 1.00 98.00 93 VAL A CA 1
ATOM 728 C C . VAL A 1 93 ? 7.719 -3.391 -6.092 1.00 98.00 93 VAL A C 1
ATOM 730 O O . VAL A 1 93 ? 6.942 -2.826 -5.327 1.00 98.00 93 VAL A O 1
ATOM 733 N N . LEU A 1 94 ? 8.375 -4.504 -5.751 1.00 98.25 94 LEU A N 1
ATOM 734 C CA . LEU A 1 94 ? 8.173 -5.171 -4.462 1.00 98.25 94 LEU A CA 1
ATOM 735 C C . LEU A 1 94 ? 8.537 -4.248 -3.297 1.00 98.25 94 LEU A C 1
ATOM 737 O O . LEU A 1 94 ? 7.770 -4.136 -2.343 1.00 98.25 94 LEU A O 1
ATOM 741 N N . LEU A 1 95 ? 9.669 -3.545 -3.391 1.00 98.19 95 LEU A N 1
ATOM 742 C CA . LEU A 1 95 ? 10.100 -2.610 -2.354 1.00 98.19 95 LEU A CA 1
ATOM 743 C C . LEU A 1 95 ? 9.096 -1.463 -2.175 1.00 98.19 95 LEU A C 1
ATOM 745 O O . LEU A 1 95 ? 8.693 -1.180 -1.048 1.00 98.19 95 LEU A O 1
ATOM 749 N N . LEU A 1 96 ? 8.654 -0.835 -3.267 1.00 98.38 96 LEU A N 1
ATOM 750 C CA . LEU A 1 96 ? 7.706 0.283 -3.226 1.00 98.38 96 LEU A CA 1
ATOM 751 C C . LEU A 1 96 ? 6.325 -0.149 -2.713 1.00 98.38 96 LEU A C 1
ATOM 753 O O . LEU A 1 96 ? 5.753 0.531 -1.862 1.00 98.38 96 LEU A O 1
ATOM 757 N N . CYS A 1 97 ? 5.812 -1.302 -3.153 1.00 98.31 97 CYS A N 1
ATOM 758 C CA . CYS A 1 97 ? 4.575 -1.877 -2.618 1.00 98.31 97 CYS A CA 1
ATOM 759 C C . CYS A 1 97 ? 4.699 -2.180 -1.119 1.00 98.31 97 CYS A C 1
ATOM 761 O O . CYS A 1 97 ? 3.795 -1.850 -0.353 1.00 98.31 97 CYS A O 1
ATOM 763 N N . GLY A 1 98 ? 5.832 -2.731 -0.676 1.00 98.12 98 GLY A N 1
ATOM 764 C CA . GLY A 1 98 ? 6.113 -2.924 0.744 1.00 98.12 98 GLY A CA 1
ATOM 765 C C . GLY A 1 98 ? 6.092 -1.605 1.525 1.00 98.12 98 GLY A C 1
ATOM 766 O O . GLY A 1 98 ? 5.433 -1.515 2.559 1.00 98.12 98 GLY A O 1
ATOM 767 N N . MET A 1 99 ? 6.738 -0.550 1.018 1.00 98.25 99 MET A N 1
ATOM 768 C CA . MET A 1 99 ? 6.715 0.774 1.658 1.00 98.25 99 MET A CA 1
ATOM 769 C C . MET A 1 99 ? 5.296 1.342 1.787 1.00 98.25 99 MET A C 1
ATOM 771 O O . MET A 1 99 ? 4.960 1.913 2.825 1.00 98.25 99 MET A O 1
ATOM 775 N N . ILE A 1 100 ? 4.448 1.143 0.775 1.00 98.25 100 ILE A N 1
ATOM 776 C CA . ILE A 1 100 ? 3.027 1.516 0.831 1.00 98.25 100 ILE A CA 1
ATOM 777 C C . ILE A 1 100 ? 2.292 0.696 1.900 1.00 98.25 100 ILE A C 1
ATOM 779 O O . ILE A 1 100 ? 1.537 1.268 2.681 1.00 98.25 100 ILE A O 1
ATOM 783 N N . GLY A 1 101 ? 2.559 -0.609 2.003 1.00 97.31 101 GLY A N 1
ATOM 784 C CA . GLY A 1 101 ? 2.006 -1.457 3.063 1.00 97.31 101 GLY A CA 1
ATOM 785 C C . GLY A 1 101 ? 2.432 -1.023 4.471 1.00 97.31 101 GLY A C 1
ATOM 786 O O . GLY A 1 101 ? 1.609 -0.995 5.382 1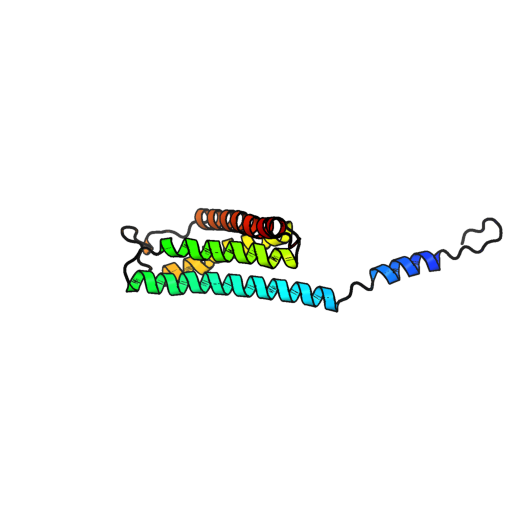.00 97.31 101 GLY A O 1
ATOM 787 N N . ILE A 1 102 ? 3.691 -0.610 4.661 1.00 97.31 102 ILE A N 1
ATOM 788 C CA . ILE A 1 102 ? 4.153 -0.038 5.940 1.00 97.31 102 ILE A CA 1
ATOM 789 C C . ILE A 1 102 ? 3.390 1.247 6.253 1.00 97.31 102 ILE A C 1
ATOM 791 O O . ILE A 1 102 ? 2.955 1.439 7.390 1.00 97.31 102 ILE A O 1
ATOM 795 N N . PHE A 1 103 ? 3.226 2.132 5.268 1.00 97.31 103 PHE A N 1
ATOM 796 C CA . PHE A 1 103 ? 2.472 3.369 5.445 1.00 97.31 103 PHE A CA 1
ATOM 797 C C . PHE A 1 103 ? 1.017 3.090 5.847 1.00 97.31 103 PHE A C 1
ATOM 799 O O . PHE A 1 103 ? 0.534 3.674 6.817 1.00 97.31 103 PHE A O 1
ATOM 806 N N . ASP A 1 104 ? 0.344 2.177 5.148 1.00 95.88 104 ASP A N 1
ATOM 807 C CA . ASP A 1 104 ? -1.038 1.773 5.425 1.00 95.88 104 ASP A CA 1
ATOM 808 C C . ASP A 1 104 ? -1.164 1.186 6.846 1.00 95.88 104 ASP A C 1
ATOM 810 O O . ASP A 1 104 ? -1.884 1.706 7.701 1.00 95.88 104 ASP A O 1
ATOM 814 N N . GLY A 1 105 ? -0.309 0.215 7.182 1.00 93.25 105 GLY A N 1
ATOM 815 C CA . GLY A 1 105 ? -0.281 -0.408 8.505 1.00 93.25 105 GLY A CA 1
ATOM 816 C C . GLY A 1 105 ? 0.114 0.515 9.662 1.00 93.25 105 GLY A C 1
ATOM 817 O O . GLY A 1 105 ? -0.091 0.146 10.817 1.00 93.25 105 GLY A O 1
ATOM 818 N N . THR A 1 106 ? 0.663 1.704 9.388 1.00 94.25 106 THR A N 1
ATOM 819 C CA . THR A 1 106 ? 1.058 2.684 10.414 1.00 94.25 106 THR A CA 1
ATOM 820 C C . THR A 1 106 ? 0.166 3.921 10.410 1.00 94.25 106 THR A C 1
ATOM 822 O O . THR A 1 106 ? -0.622 4.142 11.331 1.00 94.25 106 THR A O 1
ATOM 825 N N . ILE A 1 107 ? 0.301 4.770 9.392 1.00 94.44 107 ILE A N 1
ATOM 826 C CA . ILE A 1 107 ? -0.397 6.051 9.283 1.00 94.44 107 ILE A CA 1
ATOM 827 C C . ILE A 1 107 ? -1.871 5.814 8.979 1.00 94.44 107 ILE A C 1
ATOM 829 O O . ILE A 1 107 ? -2.714 6.402 9.661 1.00 94.44 107 ILE A O 1
ATOM 833 N N . GLY A 1 108 ? -2.171 4.930 8.027 1.00 91.88 108 GLY A N 1
ATOM 834 C CA . GLY A 1 108 ? -3.537 4.550 7.679 1.00 91.88 108 GLY A CA 1
ATOM 835 C C . GLY A 1 108 ? -4.302 4.012 8.890 1.00 91.88 108 GLY A C 1
ATOM 836 O O . GLY A 1 108 ? -5.273 4.619 9.362 1.00 91.88 108 GLY A O 1
ATOM 837 N N . PHE A 1 109 ? -3.745 2.983 9.533 1.00 90.50 109 PHE A N 1
ATOM 838 C CA . PHE A 1 109 ? -4.306 2.404 10.753 1.00 90.50 109 PHE A CA 1
ATOM 839 C C . PHE A 1 109 ? -4.488 3.432 11.885 1.00 90.50 109 PHE A C 1
ATOM 841 O O . PHE A 1 109 ? -5.506 3.436 12.587 1.00 90.50 109 PHE A O 1
ATOM 848 N N . LYS A 1 110 ? -3.534 4.355 12.069 1.00 91.81 110 LYS A N 1
ATOM 849 C CA . LYS A 1 110 ? -3.638 5.430 13.071 1.00 91.81 110 LYS A CA 1
ATOM 850 C C . LYS A 1 110 ? -4.779 6.401 12.763 1.00 91.81 110 LYS A C 1
ATOM 852 O O . LYS A 1 110 ? -5.450 6.852 13.698 1.00 91.81 110 LYS A O 1
ATOM 857 N N . ILE A 1 111 ? -4.999 6.740 11.492 1.00 92.75 111 ILE A N 1
ATOM 858 C CA . ILE A 1 111 ? -6.121 7.581 11.052 1.00 92.75 111 ILE A CA 1
ATOM 859 C C . ILE A 1 111 ? -7.437 6.858 11.316 1.00 92.75 111 ILE A C 1
ATOM 861 O O . ILE A 1 111 ? -8.311 7.423 11.979 1.00 92.75 111 ILE A O 1
ATOM 865 N N . ALA A 1 112 ? -7.543 5.598 10.891 1.00 91.19 112 ALA A N 1
ATOM 866 C CA . ALA A 1 112 ? -8.716 4.773 11.131 1.00 91.19 112 ALA A CA 1
ATOM 867 C C . ALA A 1 112 ? -9.044 4.723 12.627 1.00 91.19 112 ALA A C 1
ATOM 869 O O . ALA A 1 112 ? -10.136 5.115 13.032 1.00 91.19 112 ALA A O 1
ATOM 870 N N . LYS A 1 113 ? -8.070 4.382 13.483 1.00 89.62 113 LYS A N 1
ATOM 871 C CA . LYS A 1 113 ? -8.270 4.312 14.939 1.00 89.62 113 LYS A CA 1
ATOM 872 C C . LYS A 1 113 ? -8.788 5.626 15.532 1.00 89.62 113 LYS A C 1
ATOM 874 O O . LYS A 1 113 ? -9.707 5.607 16.347 1.00 89.62 113 LYS A O 1
ATOM 879 N N . ARG A 1 114 ? -8.261 6.779 15.100 1.00 91.75 114 ARG A N 1
ATOM 880 C CA . ARG A 1 114 ? -8.745 8.100 15.555 1.00 91.75 114 ARG A CA 1
ATOM 881 C C . ARG A 1 114 ? -10.203 8.365 15.183 1.00 91.75 114 ARG A C 1
ATOM 883 O O . ARG A 1 114 ? -10.896 9.067 15.916 1.00 91.75 114 ARG A O 1
ATOM 890 N N . LEU A 1 115 ? -10.671 7.805 14.072 1.00 92.25 115 LEU A N 1
ATOM 891 C CA . LEU A 1 115 ? -12.047 7.949 13.597 1.00 92.25 115 LEU A CA 1
ATOM 892 C C . LEU A 1 115 ? -13.023 6.963 14.256 1.00 92.25 115 LEU A C 1
ATOM 894 O O . LEU A 1 115 ? -14.235 7.132 14.096 1.00 92.25 115 LEU A O 1
ATOM 898 N N . LYS A 1 116 ? -12.519 6.013 15.057 1.00 90.69 116 LYS A N 1
ATOM 899 C CA . LYS A 1 116 ? -13.303 5.037 15.832 1.00 90.69 116 LYS A CA 1
ATOM 900 C C . LYS A 1 116 ? -14.278 4.248 14.944 1.00 90.69 116 LYS A C 1
ATOM 902 O O . LYS A 1 116 ? -15.495 4.437 15.052 1.00 90.69 116 LYS A O 1
ATOM 907 N N . PRO A 1 117 ? -13.757 3.416 14.025 1.00 91.00 117 PRO A N 1
ATOM 908 C CA . PRO A 1 117 ? -14.574 2.634 13.114 1.00 91.00 117 PRO A CA 1
ATOM 909 C C . PRO A 1 117 ? -15.448 1.645 13.882 1.00 91.00 117 PRO A C 1
ATOM 911 O O . PRO A 1 117 ? -15.122 1.223 14.994 1.00 91.00 117 PRO A O 1
ATOM 914 N N . TYR A 1 118 ? -16.543 1.217 13.260 1.00 90.00 118 TYR A N 1
ATOM 915 C CA . TYR A 1 118 ? -17.327 0.111 13.795 1.00 90.00 118 TYR A CA 1
ATOM 916 C C . TYR A 1 118 ? -16.713 -1.226 13.359 1.00 90.00 118 TYR A C 1
ATOM 918 O O . TYR A 1 118 ? -16.589 -1.501 12.168 1.00 90.00 118 TYR A O 1
ATOM 926 N N . ALA A 1 119 ? -16.363 -2.082 14.318 1.00 83.88 119 ALA A N 1
ATOM 927 C CA . ALA A 1 119 ? -15.801 -3.416 14.067 1.00 83.88 119 ALA A CA 1
ATOM 928 C C . ALA A 1 119 ? -16.624 -4.538 14.725 1.00 83.88 119 ALA A C 1
ATOM 930 O O . ALA A 1 119 ? -16.110 -5.594 15.099 1.00 83.88 119 ALA A O 1
ATOM 931 N N . GLY A 1 120 ? -17.933 -4.317 14.880 1.00 84.12 120 GLY A N 1
ATOM 932 C CA . GLY A 1 120 ? -18.832 -5.301 15.473 1.00 84.12 120 GLY A CA 1
ATOM 933 C C . GLY A 1 120 ? -18.570 -5.496 16.965 1.00 84.12 120 GLY A C 1
ATOM 934 O O . GLY A 1 120 ? -18.790 -4.584 17.757 1.00 84.12 120 GLY A O 1
ATOM 935 N N . LYS A 1 121 ? -18.135 -6.704 17.342 1.00 76.62 121 LYS A N 1
ATOM 936 C CA . LYS A 1 121 ? -17.842 -7.086 18.736 1.00 76.62 121 LYS A CA 1
ATOM 937 C C . LYS A 1 121 ? -16.428 -6.711 19.187 1.00 76.62 121 LYS A C 1
ATOM 939 O O . LYS A 1 121 ? -16.129 -6.829 20.369 1.00 76.62 121 LYS A O 1
ATOM 944 N N . VAL A 1 122 ? -15.562 -6.302 18.260 1.00 75.06 122 VAL A N 1
ATOM 945 C CA . VAL A 1 122 ? -14.188 -5.914 18.577 1.00 75.06 122 VAL A CA 1
ATOM 946 C C . VAL A 1 122 ? -14.163 -4.427 18.898 1.00 75.06 122 VAL A C 1
ATOM 948 O O . VAL A 1 122 ? -14.565 -3.601 18.076 1.00 75.06 122 VAL A O 1
ATOM 951 N N . ASN A 1 123 ? -13.681 -4.082 20.088 1.00 71.69 123 ASN A N 1
ATOM 952 C CA . ASN A 1 123 ? -13.468 -2.695 20.460 1.00 71.69 123 ASN A CA 1
ATOM 953 C C . ASN A 1 123 ? -12.150 -2.200 19.850 1.00 71.69 123 ASN A C 1
ATOM 955 O O . ASN A 1 123 ? -11.064 -2.591 20.275 1.00 71.69 123 ASN A O 1
ATOM 959 N N . TYR A 1 124 ? -12.236 -1.340 18.835 1.00 70.69 124 TYR A N 1
ATOM 960 C CA . TYR A 1 124 ? -11.057 -0.820 18.131 1.00 70.69 124 TYR A CA 1
ATOM 961 C C . TYR A 1 124 ? -10.122 -0.005 19.039 1.00 70.69 124 TYR A C 1
ATOM 963 O O . TYR A 1 124 ? -8.925 0.106 18.764 1.00 70.69 124 TYR A O 1
ATOM 971 N N . ASP A 1 125 ? -10.647 0.538 20.141 1.00 69.12 125 ASP A N 1
ATOM 972 C CA . ASP A 1 125 ? -9.852 1.273 21.123 1.00 69.12 125 ASP A CA 1
ATOM 973 C C . ASP A 1 125 ? -8.862 0.344 21.859 1.00 69.12 125 ASP A C 1
ATOM 975 O O . ASP A 1 125 ? -7.732 0.755 22.150 1.00 69.12 125 ASP A O 1
ATOM 979 N N . GLU A 1 126 ? -9.228 -0.929 22.046 1.00 73.50 126 GLU A N 1
ATOM 980 C CA . GLU A 1 126 ? -8.428 -1.960 22.728 1.00 73.50 126 GLU A CA 1
ATOM 981 C C . GLU A 1 126 ? -7.354 -2.588 21.830 1.00 73.50 126 GLU A C 1
ATOM 983 O O . GLU A 1 126 ? -6.384 -3.160 22.334 1.00 73.50 126 GLU A O 1
ATOM 988 N N . ILE A 1 127 ? -7.466 -2.434 20.505 1.00 74.94 127 ILE A N 1
ATOM 989 C CA . ILE A 1 127 ? -6.451 -2.917 19.565 1.00 74.94 127 ILE A CA 1
ATOM 990 C C . ILE A 1 127 ? -5.198 -2.050 19.727 1.00 74.94 127 ILE A C 1
ATOM 992 O O . ILE A 1 127 ? -5.149 -0.886 19.306 1.00 74.94 127 ILE A O 1
ATOM 996 N N . LYS A 1 128 ? -4.174 -2.600 20.385 1.00 73.75 128 LYS A N 1
ATOM 997 C CA . LYS A 1 128 ? -2.864 -1.954 20.487 1.00 73.75 128 LYS A CA 1
ATOM 998 C C . LYS A 1 128 ? -2.222 -1.906 19.106 1.00 73.75 128 LYS A C 1
ATOM 1000 O O . LYS A 1 128 ? -2.330 -2.847 18.327 1.00 73.75 128 LYS A O 1
ATOM 1005 N N . HIS A 1 129 ? -1.560 -0.791 18.815 1.00 71.56 129 HIS A N 1
ATOM 1006 C CA . HIS A 1 129 ? -0.750 -0.679 17.612 1.00 71.56 129 HIS A CA 1
ATOM 1007 C C . HIS A 1 129 ? 0.468 -1.589 17.788 1.00 71.56 129 HIS A C 1
ATOM 1009 O O . HIS A 1 129 ? 1.400 -1.238 18.509 1.00 71.56 129 HIS A O 1
ATOM 1015 N N . ASP A 1 130 ? 0.421 -2.771 17.182 1.00 83.44 130 ASP A N 1
ATOM 1016 C CA . ASP A 1 130 ? 1.485 -3.768 17.247 1.00 83.44 130 ASP A CA 1
ATOM 1017 C C . ASP A 1 130 ? 2.306 -3.749 15.952 1.00 83.44 130 ASP A C 1
ATOM 1019 O O . ASP A 1 130 ? 1.764 -3.651 14.849 1.00 83.44 130 ASP A O 1
ATOM 1023 N N . TYR A 1 131 ? 3.624 -3.862 16.089 1.00 87.44 131 TYR A N 1
ATOM 1024 C CA . TYR A 1 131 ? 4.551 -3.990 14.968 1.00 87.44 131 TYR A CA 1
ATOM 1025 C C . TYR A 1 131 ? 4.266 -5.244 14.135 1.00 87.44 131 TYR A C 1
ATOM 1027 O O . TYR A 1 131 ? 4.484 -5.230 12.924 1.00 87.44 131 TYR A O 1
ATOM 1035 N N . SER A 1 132 ? 3.706 -6.292 14.749 1.00 88.50 132 SER A N 1
ATOM 1036 C CA . SER A 1 132 ? 3.276 -7.505 14.046 1.00 88.50 132 SER A CA 1
ATOM 1037 C C . SER A 1 132 ? 2.269 -7.199 12.932 1.00 88.50 132 SER A C 1
ATOM 1039 O O . SER A 1 132 ? 2.383 -7.739 11.836 1.00 88.50 132 SER A O 1
ATOM 1041 N N . VAL A 1 133 ? 1.318 -6.288 13.174 1.00 88.69 133 VAL A N 1
ATOM 1042 C CA . VAL A 1 133 ? 0.293 -5.911 12.184 1.00 88.69 133 VAL A CA 1
ATOM 1043 C C . VAL A 1 133 ? 0.927 -5.177 11.003 1.00 88.69 133 VAL A C 1
ATOM 1045 O O . VAL A 1 133 ? 0.614 -5.480 9.854 1.00 88.69 133 VAL A O 1
ATOM 1048 N N . VAL A 1 134 ? 1.873 -4.272 11.271 1.00 93.88 134 VAL A N 1
ATOM 1049 C CA . VAL A 1 134 ? 2.612 -3.545 10.225 1.00 93.88 134 VAL A CA 1
ATOM 1050 C C . VAL A 1 134 ? 3.393 -4.514 9.340 1.00 93.88 134 VAL A C 1
ATOM 1052 O O . VAL A 1 134 ? 3.351 -4.397 8.118 1.00 93.88 134 VAL A O 1
ATOM 1055 N N . LEU A 1 135 ? 4.074 -5.496 9.940 1.00 95.25 135 LEU A N 1
ATOM 1056 C CA . LEU A 1 135 ? 4.820 -6.510 9.193 1.00 95.2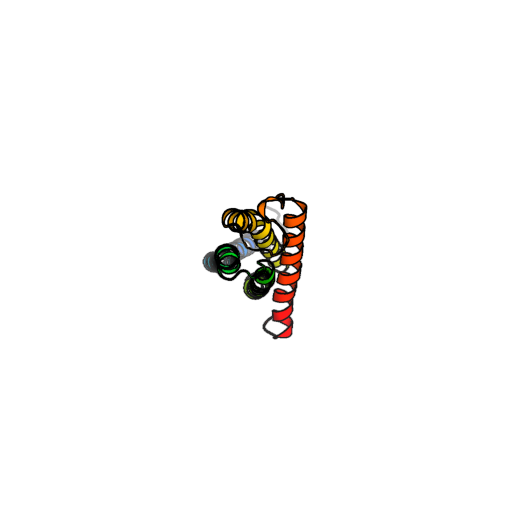5 135 LEU A CA 1
ATOM 1057 C C . LEU A 1 135 ? 3.901 -7.392 8.345 1.00 95.25 135 LEU A C 1
ATOM 1059 O O . LEU A 1 135 ? 4.225 -7.669 7.192 1.00 95.25 135 LEU A O 1
ATOM 1063 N N . ILE A 1 136 ? 2.746 -7.797 8.877 1.00 94.25 136 ILE A N 1
ATOM 1064 C CA . ILE A 1 136 ? 1.759 -8.568 8.111 1.00 94.25 136 ILE A CA 1
ATOM 1065 C C . ILE A 1 136 ? 1.306 -7.772 6.882 1.00 94.25 136 ILE A C 1
ATOM 1067 O O . ILE A 1 136 ? 1.330 -8.305 5.776 1.00 94.25 136 ILE A O 1
ATOM 1071 N N . ILE A 1 137 ? 0.951 -6.494 7.050 1.00 95.31 137 ILE A N 1
ATOM 1072 C CA . ILE A 1 137 ? 0.499 -5.640 5.941 1.00 95.31 137 ILE A CA 1
ATOM 1073 C C . ILE A 1 137 ? 1.635 -5.390 4.938 1.00 95.31 137 ILE A C 1
ATOM 1075 O O . ILE A 1 137 ? 1.396 -5.424 3.734 1.00 95.31 137 ILE A O 1
ATOM 1079 N N . PHE A 1 138 ? 2.878 -5.227 5.401 1.00 97.19 138 PHE A N 1
ATOM 1080 C CA . PHE A 1 138 ? 4.059 -5.125 4.539 1.00 97.19 138 PHE A CA 1
ATOM 1081 C C . PHE A 1 138 ? 4.209 -6.342 3.617 1.00 97.19 138 PHE A C 1
ATOM 1083 O O . PHE A 1 138 ? 4.275 -6.187 2.396 1.00 97.19 138 PHE A O 1
ATOM 1090 N N . PHE A 1 139 ? 4.225 -7.556 4.178 1.00 97.75 139 PHE A N 1
ATOM 1091 C CA . PHE A 1 139 ? 4.363 -8.776 3.376 1.00 97.75 139 PHE A CA 1
ATOM 1092 C C . PHE A 1 139 ? 3.163 -8.994 2.455 1.00 97.75 139 PHE A C 1
ATOM 1094 O O . PHE A 1 139 ? 3.327 -9.421 1.313 1.00 97.75 139 PHE A O 1
ATOM 1101 N N . LEU A 1 140 ? 1.965 -8.649 2.918 1.00 96.94 140 LEU A N 1
ATOM 1102 C CA . LEU A 1 140 ? 0.748 -8.750 2.128 1.00 96.94 140 LEU A CA 1
ATOM 1103 C C . LEU A 1 140 ? 0.762 -7.788 0.935 1.00 96.94 140 LEU A C 1
ATOM 1105 O O . LEU A 1 140 ? 0.441 -8.196 -0.178 1.00 96.94 140 LEU A O 1
ATOM 1109 N N . ALA A 1 141 ? 1.209 -6.546 1.130 1.00 97.94 141 ALA A N 1
ATOM 1110 C CA . ALA A 1 141 ? 1.373 -5.577 0.051 1.00 97.94 141 ALA A CA 1
ATOM 1111 C C . ALA A 1 141 ? 2.425 -6.029 -0.972 1.00 97.94 141 ALA A C 1
ATOM 1113 O O . ALA A 1 141 ? 2.201 -5.886 -2.173 1.00 97.94 141 ALA A O 1
ATOM 1114 N N . ILE A 1 142 ? 3.527 -6.643 -0.522 1.00 98.31 142 ILE A N 1
ATOM 1115 C CA . ILE A 1 142 ? 4.521 -7.263 -1.414 1.00 98.31 142 ILE A CA 1
ATOM 1116 C C . ILE A 1 142 ? 3.887 -8.382 -2.237 1.00 98.31 142 ILE A C 1
ATOM 1118 O O . ILE A 1 142 ? 4.029 -8.390 -3.457 1.00 98.31 142 ILE A O 1
ATOM 1122 N N . MET A 1 143 ? 3.184 -9.319 -1.595 1.00 98.25 143 MET A N 1
ATOM 1123 C CA . MET A 1 143 ? 2.565 -10.452 -2.288 1.00 98.25 143 MET A CA 1
ATOM 1124 C C . MET A 1 143 ? 1.536 -9.986 -3.319 1.00 98.25 143 MET A C 1
ATOM 1126 O O . MET A 1 143 ? 1.564 -10.422 -4.467 1.00 98.25 143 MET A O 1
ATOM 1130 N N . VAL A 1 144 ? 0.647 -9.072 -2.934 1.00 98.19 144 VAL A N 1
ATOM 1131 C CA . VAL A 1 144 ? -0.402 -8.563 -3.824 1.00 98.19 144 VAL A CA 1
ATOM 1132 C C . VAL A 1 144 ? 0.188 -7.690 -4.938 1.00 98.19 144 VAL A C 1
ATOM 1134 O O . VAL A 1 144 ? -0.229 -7.802 -6.091 1.00 98.19 144 VAL A O 1
ATOM 1137 N N . GLY A 1 145 ? 1.207 -6.881 -4.638 1.00 97.94 145 GLY A N 1
ATOM 1138 C CA . GLY A 1 145 ? 1.954 -6.123 -5.643 1.00 97.94 145 GLY A CA 1
ATOM 1139 C C . GLY A 1 145 ? 2.678 -7.028 -6.645 1.00 97.94 145 GLY A C 1
ATOM 1140 O O . GLY A 1 145 ? 2.650 -6.761 -7.846 1.00 97.94 145 GLY A O 1
ATOM 1141 N N . ALA A 1 146 ? 3.252 -8.144 -6.184 1.00 97.94 146 ALA A N 1
ATOM 1142 C CA . ALA A 1 146 ? 3.861 -9.153 -7.049 1.00 97.94 146 ALA A CA 1
ATOM 1143 C C . ALA A 1 146 ? 2.837 -9.783 -8.004 1.00 97.94 146 ALA A C 1
ATOM 1145 O O . ALA A 1 146 ? 3.148 -9.985 -9.175 1.00 97.94 146 ALA A O 1
ATOM 1146 N N . LEU A 1 147 ? 1.611 -10.049 -7.537 1.00 97.88 147 LEU A N 1
ATOM 1147 C CA . LEU A 1 147 ? 0.520 -10.527 -8.395 1.00 97.88 147 LEU A CA 1
ATOM 1148 C C . LEU A 1 147 ? 0.139 -9.487 -9.456 1.00 97.88 147 LEU A C 1
ATOM 1150 O O . LEU A 1 147 ? -0.050 -9.842 -10.619 1.00 97.88 147 LEU A O 1
ATOM 1154 N N . GLY A 1 148 ? 0.079 -8.207 -9.078 1.00 97.25 148 GLY A N 1
ATOM 1155 C CA . GLY A 1 148 ? -0.139 -7.103 -10.017 1.00 97.25 148 GLY A CA 1
ATOM 1156 C C . GLY A 1 148 ? 0.939 -7.037 -11.099 1.00 97.25 148 GLY A C 1
ATOM 1157 O O . GLY A 1 148 ? 0.626 -6.931 -12.283 1.00 97.25 148 GLY A O 1
ATOM 1158 N N . TYR A 1 149 ? 2.205 -7.183 -10.702 1.00 97.12 149 TYR A N 1
ATOM 1159 C CA . TYR A 1 149 ? 3.336 -7.263 -11.628 1.00 97.12 149 TYR A CA 1
ATOM 1160 C C . TYR A 1 149 ? 3.256 -8.503 -12.529 1.00 97.12 149 TYR A C 1
ATOM 1162 O O . TYR A 1 149 ? 3.458 -8.405 -13.731 1.00 97.12 149 TYR A O 1
ATOM 1170 N N . ALA A 1 150 ? 2.936 -9.679 -11.982 1.00 96.50 150 ALA A N 1
ATOM 1171 C CA . ALA A 1 150 ? 2.820 -10.914 -12.758 1.00 96.50 150 ALA A CA 1
ATOM 1172 C C . ALA A 1 150 ? 1.714 -10.831 -13.826 1.00 96.50 150 ALA A C 1
ATOM 1174 O O . ALA A 1 150 ? 1.861 -11.374 -14.921 1.00 96.50 150 ALA A O 1
ATOM 1175 N N . CYS A 1 151 ? 0.630 -10.109 -13.529 1.00 96.00 151 CYS A N 1
ATOM 1176 C CA . CYS A 1 151 ? -0.478 -9.893 -14.453 1.00 96.00 151 CYS A CA 1
ATOM 1177 C C . CYS A 1 151 ? -0.035 -9.223 -15.766 1.00 96.00 151 CYS A C 1
ATOM 1179 O O . CYS A 1 151 ? -0.581 -9.545 -16.819 1.00 96.00 151 CYS A O 1
ATOM 1181 N N . THR A 1 152 ? 0.986 -8.356 -15.761 1.00 94.31 152 THR A N 1
ATOM 1182 C CA . THR A 1 152 ? 1.422 -7.696 -17.005 1.00 94.31 152 THR A CA 1
ATOM 1183 C C . THR A 1 152 ? 2.066 -8.646 -18.007 1.00 94.31 152 THR A C 1
ATOM 1185 O O . THR A 1 152 ? 1.869 -8.458 -19.206 1.00 94.31 152 THR A O 1
ATOM 1188 N N . PHE A 1 153 ? 2.720 -9.718 -17.549 1.00 89.00 153 PHE A N 1
ATOM 1189 C CA . PHE A 1 153 ? 3.185 -10.789 -18.442 1.00 89.00 153 PHE A CA 1
ATOM 1190 C C . PHE A 1 153 ? 2.031 -11.628 -18.983 1.00 89.00 153 PHE A C 1
ATOM 1192 O O . PHE A 1 153 ? 2.036 -12.003 -20.150 1.00 89.00 153 PHE A O 1
ATOM 1199 N N . LEU A 1 154 ? 1.024 -11.916 -18.151 1.00 88.44 154 LEU A N 1
ATOM 1200 C CA . LEU A 1 154 ? -0.127 -12.726 -18.565 1.00 88.44 154 LEU A CA 1
ATOM 1201 C C . LEU A 1 154 ? -0.968 -12.029 -19.639 1.00 88.44 154 LEU A C 1
ATOM 1203 O O . LEU A 1 154 ? -1.506 -12.689 -20.522 1.00 88.44 154 LEU A O 1
ATOM 1207 N N . VAL A 1 155 ? -1.066 -10.700 -19.571 1.00 89.81 155 VAL A N 1
ATOM 1208 C CA . VAL A 1 155 ? -1.793 -9.880 -20.554 1.00 89.81 155 VAL A CA 1
ATOM 1209 C C . VAL A 1 155 ? -0.923 -9.562 -21.786 1.00 89.81 155 VAL A C 1
ATOM 1211 O O . VAL A 1 155 ? -1.411 -8.979 -22.748 1.00 89.81 155 VAL A O 1
ATOM 1214 N N . GLY A 1 156 ? 0.353 -9.970 -21.801 1.00 80.75 156 GLY A N 1
ATOM 1215 C CA . GLY A 1 156 ? 1.267 -9.733 -22.924 1.00 80.75 156 GLY A CA 1
ATOM 1216 C C . GLY A 1 156 ? 1.678 -8.268 -23.085 1.00 80.75 156 GLY A C 1
ATOM 1217 O O . GLY A 1 156 ? 1.978 -7.825 -24.190 1.00 80.75 156 GLY A O 1
ATOM 1218 N N . LEU A 1 157 ? 1.657 -7.498 -21.993 1.00 76.81 157 LEU A N 1
ATOM 1219 C CA . LEU A 1 157 ? 2.082 -6.094 -21.976 1.00 76.81 157 LEU A CA 1
ATOM 1220 C C . LEU A 1 157 ? 3.572 -5.936 -21.623 1.00 76.81 157 LEU A C 1
ATOM 1222 O O . LEU A 1 157 ? 4.078 -4.813 -21.587 1.00 76.81 157 LEU A O 1
ATOM 1226 N N . LYS A 1 158 ? 4.257 -7.052 -21.354 1.00 66.00 158 LYS A N 1
ATOM 1227 C CA . LYS A 1 158 ? 5.695 -7.177 -21.115 1.00 66.00 158 LYS A CA 1
ATOM 1228 C C . LYS A 1 158 ? 6.253 -8.430 -21.768 1.00 66.00 158 LYS A C 1
ATOM 1230 O O . LYS A 1 158 ? 5.502 -9.428 -21.838 1.00 66.00 158 LYS A O 1
#

Foldseek 3Di:
DDDDDDDPPPVVVVVVVVVVVVPPPPVVLVVVLVVQLCVLLVVLLVQLLCLLQVLQVCCAVVVNASVVSVVVNLVSLLQSLQSNLVRDDLVVLLVSLLVSLLCSLPVSLVNNLVSQGRHDPDRSVPDDSDVVSSVVSSVSSSVSSSNSNVVCVVVVVD

Radius of gyration: 24.41 Å; chains: 1; bounding box: 80×27×59 Å

pLDDT: mean 84.83, std 18.02, range [34.72, 98.38]

Sequence (158 aa):
MGRRNGIIVDYTESAQTHFHFASSVNIGYISGVVLDIFFIVGIALLSVTAIDALGAIASRKFRFNYGYFTVLSFITYFFTGYFLSFVTSLSSVLLLCGMIGIFDGTIGFKIAKRLKPYAGKVNYDEIKHDYSVVLIIFFLAIMVGALGYACTFLVGLK

Secondary structure (DSSP, 8-state):
----TT----HHHHHHHHHHHHT---HHHHHHHHHHHHHHHHHHHHHHHHHHHHHHHHHHHHT--GGGGHHHHHHHHHHHHHHHHTTS-HHHHHHHHHHHHHHIIIIIHHHHHHH----TTS-TTT----HHHHHHHHHHHHHHHHHHHHHHHHTT--